Protein AF-A0A0P6XHJ6-F1 (afdb_monomer_lite)

Secondary structure (DSSP, 8-state):
--SSEEEEEEEEEETTEEEEEEEEEETTEEEEEEE-EETTEET-EEETTEEE-EEEE--S-SSGGG----HHHHHHHHHHHTT--PPP-

Foldseek 3Di:
DDDADWAWDAWADAANDIWTWIFGDDPNATAKIATHDDPVDGQWDDDPPDIDHDMDHDPPDPDSVPGHCDPVNVVVSRVVRNVHYDDDD

Organism: NCBI:txid360411

Radius of gyration: 13.65 Å; chains: 1; bounding box: 30×29×38 Å

Sequence (89 aa):
MPAGDAVHVGTVQFVGQTIRKTIIRYEGKDKVVLYGYKEDLPYQIPVGNLIFTISLDDVGSRYYEDVELSPEIQQLADAIVESIRLTSP

Structure (mmCIF, N/CA/C/O backbone):
data_AF-A0A0P6XHJ6-F1
#
_entry.id   AF-A0A0P6XHJ6-F1
#
loop_
_atom_site.group_PDB
_atom_site.id
_atom_site.type_symbol
_atom_site.label_atom_id
_atom_site.label_alt_id
_atom_site.label_comp_id
_atom_site.label_asym_id
_atom_site.label_entity_id
_atom_site.label_seq_id
_atom_site.pdbx_PDB_ins_code
_atom_site.Cartn_x
_atom_site.Cartn_y
_atom_site.Cartn_z
_atom_site.occupancy
_atom_site.B_iso_or_equiv
_atom_site.auth_seq_id
_atom_site.auth_comp_id
_atom_site.auth_asym_id
_atom_site.auth_atom_id
_atom_site.pdbx_PDB_model_num
ATOM 1 N N . MET A 1 1 ? -4.578 -11.545 -7.101 1.00 66.00 1 MET A N 1
ATOM 2 C CA . MET A 1 1 ? -3.323 -10.949 -6.608 1.00 66.00 1 MET A CA 1
ATOM 3 C C . MET A 1 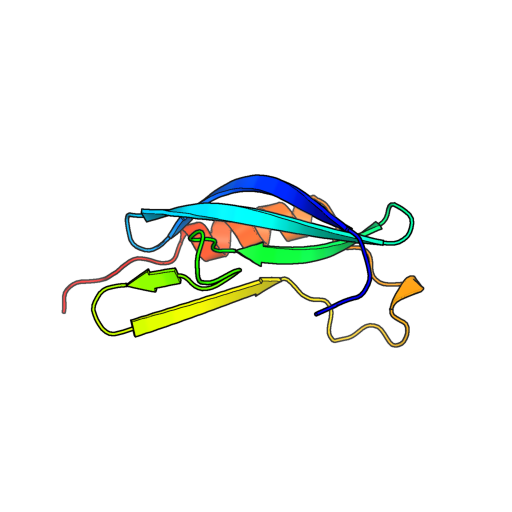1 ? -2.435 -10.659 -7.806 1.00 66.00 1 MET A C 1
ATOM 5 O O . MET A 1 1 ? -2.460 -11.478 -8.720 1.00 66.00 1 MET A O 1
ATOM 9 N N . PRO A 1 2 ? -1.737 -9.514 -7.840 1.00 78.75 2 PRO A N 1
ATOM 10 C CA . PRO A 1 2 ? -0.752 -9.204 -8.881 1.00 78.75 2 PRO A CA 1
ATOM 11 C C . PRO A 1 2 ? 0.357 -10.269 -8.925 1.00 78.75 2 PRO A C 1
ATOM 13 O O . PRO A 1 2 ? 0.601 -10.947 -7.925 1.00 78.75 2 PRO A O 1
ATOM 16 N N . ALA A 1 3 ? 0.991 -10.440 -10.085 1.00 87.69 3 ALA A N 1
ATOM 17 C CA . ALA A 1 3 ? 2.076 -11.401 -10.256 1.00 87.69 3 ALA A CA 1
ATOM 18 C C . ALA A 1 3 ? 3.348 -10.932 -9.533 1.00 87.69 3 ALA A C 1
ATOM 20 O O . ALA A 1 3 ? 3.662 -9.748 -9.536 1.00 87.69 3 ALA A O 1
ATOM 21 N N . GLY A 1 4 ? 4.100 -11.860 -8.944 1.00 91.94 4 GLY A N 1
ATOM 22 C CA . GLY A 1 4 ? 5.369 -11.564 -8.277 1.00 91.94 4 GLY A CA 1
ATOM 23 C C . GLY A 1 4 ? 5.438 -12.056 -6.839 1.00 91.94 4 GLY A C 1
ATOM 24 O O . GLY A 1 4 ? 4.500 -12.657 -6.311 1.00 91.94 4 GLY A O 1
ATOM 25 N N . ASP A 1 5 ? 6.579 -11.787 -6.219 1.00 93.56 5 ASP A N 1
ATOM 26 C CA . ASP A 1 5 ? 6.896 -12.222 -4.868 1.00 93.56 5 ASP A CA 1
ATOM 27 C C . ASP A 1 5 ? 6.413 -11.198 -3.842 1.00 93.56 5 ASP A C 1
ATOM 29 O O . ASP A 1 5 ? 6.654 -9.995 -3.972 1.00 93.56 5 ASP A O 1
ATOM 33 N N . ALA A 1 6 ? 5.752 -11.681 -2.789 1.00 92.06 6 ALA A N 1
ATOM 34 C CA . ALA A 1 6 ? 5.359 -10.857 -1.656 1.00 92.06 6 ALA A CA 1
ATOM 35 C C . ALA A 1 6 ? 6.542 -10.676 -0.695 1.00 92.06 6 ALA A C 1
ATOM 37 O O . ALA A 1 6 ? 6.958 -11.610 -0.009 1.00 92.06 6 ALA A O 1
ATOM 38 N N . VAL A 1 7 ? 7.061 -9.454 -0.617 1.00 92.69 7 VAL A N 1
ATOM 39 C CA . VAL A 1 7 ? 8.201 -9.086 0.225 1.00 92.69 7 VAL A CA 1
ATOM 40 C C . VAL A 1 7 ? 7.723 -8.191 1.358 1.00 92.69 7 VAL A C 1
ATOM 42 O O . VAL A 1 7 ? 7.194 -7.104 1.132 1.00 92.69 7 VAL A O 1
ATOM 45 N N . HIS A 1 8 ? 7.919 -8.623 2.602 1.00 91.56 8 HIS A N 1
ATOM 46 C CA . HIS A 1 8 ? 7.687 -7.754 3.751 1.00 91.56 8 HIS A CA 1
ATOM 47 C C . HIS A 1 8 ? 8.825 -6.741 3.878 1.00 91.56 8 HIS A C 1
ATOM 49 O O . HIS A 1 8 ? 9.990 -7.129 3.944 1.00 91.56 8 HIS A O 1
ATOM 55 N N . VAL A 1 9 ? 8.486 -5.453 3.926 1.00 93.06 9 VAL A N 1
ATOM 56 C CA . VAL A 1 9 ? 9.487 -4.370 3.881 1.00 93.06 9 VAL A CA 1
ATOM 57 C C . VAL A 1 9 ? 9.419 -3.403 5.059 1.00 93.06 9 VAL A C 1
ATOM 59 O O . VAL A 1 9 ? 10.254 -2.510 5.158 1.00 93.06 9 VAL A O 1
ATOM 62 N N . GLY A 1 10 ? 8.447 -3.560 5.959 1.00 93.44 10 GLY A N 1
ATOM 63 C CA . GLY A 1 10 ? 8.335 -2.719 7.147 1.00 93.44 10 GLY A CA 1
ATOM 64 C C . GLY A 1 10 ? 6.912 -2.608 7.671 1.00 93.44 10 GLY A C 1
ATOM 65 O O . GLY A 1 10 ? 6.043 -3.424 7.365 1.00 93.44 10 GLY A O 1
ATOM 66 N N . THR A 1 11 ? 6.664 -1.578 8.468 1.00 94.88 11 THR A N 1
ATOM 67 C CA . THR A 1 11 ? 5.369 -1.317 9.103 1.00 94.88 11 THR A CA 1
ATOM 68 C C . THR A 1 11 ? 5.017 0.160 9.029 1.00 94.88 11 THR A C 1
ATOM 70 O O . THR A 1 11 ? 5.923 0.986 9.004 1.00 94.88 11 THR A O 1
ATOM 73 N N . VAL A 1 12 ? 3.723 0.478 9.071 1.00 95.38 12 VAL A N 1
ATOM 74 C CA . VAL A 1 12 ? 3.197 1.853 9.147 1.00 95.38 12 VAL A CA 1
ATOM 75 C C . VAL A 1 12 ? 2.123 1.963 10.229 1.00 95.38 12 VAL A C 1
ATOM 77 O O . VAL A 1 12 ? 1.577 0.947 10.672 1.00 95.38 12 VAL A O 1
ATOM 80 N N . GLN A 1 13 ? 1.807 3.185 10.654 1.00 94.94 13 GLN A N 1
ATOM 81 C CA . GLN A 1 13 ? 0.677 3.455 11.550 1.00 94.94 13 GLN A CA 1
ATOM 82 C C . GLN A 1 13 ? -0.638 3.635 10.782 1.00 94.94 13 GLN A C 1
ATOM 84 O O . GLN A 1 13 ? -0.723 4.423 9.850 1.00 94.94 13 GLN A O 1
ATOM 89 N N . PHE A 1 14 ? -1.708 2.973 11.216 1.00 94.25 14 PHE A N 1
ATOM 90 C CA . PHE A 1 14 ? -3.052 3.168 10.674 1.00 94.25 14 PHE A CA 1
ATOM 91 C C . PHE A 1 14 ? -4.091 3.052 11.784 1.00 94.25 14 PHE A C 1
ATOM 93 O O . PHE A 1 14 ? -4.194 2.017 12.441 1.00 94.25 14 PHE A O 1
ATOM 100 N N . VAL A 1 15 ? -4.868 4.117 12.007 1.00 93.12 15 VAL A N 1
ATOM 101 C CA . VAL A 1 15 ? -5.972 4.123 12.985 1.00 93.12 15 VAL A CA 1
ATOM 102 C C . VAL A 1 15 ? -5.536 3.612 14.377 1.00 93.12 15 VAL A C 1
ATOM 104 O O . VAL A 1 15 ? -6.195 2.800 15.019 1.00 93.12 15 VAL A O 1
ATOM 107 N N . GLY A 1 16 ? -4.374 4.077 14.848 1.00 90.06 16 GLY A N 1
ATOM 108 C CA . GLY A 1 16 ? -3.823 3.701 16.158 1.00 90.06 16 GLY A CA 1
ATOM 109 C C . GLY A 1 16 ? -3.236 2.286 16.239 1.00 90.06 16 GLY A C 1
ATOM 110 O O . GLY A 1 16 ? -2.949 1.818 17.337 1.00 90.06 16 GLY A O 1
ATOM 111 N N . GLN A 1 17 ? -3.060 1.605 15.105 1.00 90.56 17 GLN A N 1
ATOM 112 C CA . GLN A 1 17 ? -2.478 0.269 15.023 1.00 90.56 17 GLN A CA 1
ATOM 113 C C . GLN A 1 17 ? -1.225 0.282 14.146 1.00 90.56 17 GLN A C 1
ATOM 115 O O . GLN A 1 17 ? -1.208 0.903 13.084 1.00 90.56 17 GLN A O 1
ATOM 120 N N . THR A 1 18 ? -0.206 -0.478 14.540 1.00 92.94 18 THR A N 1
ATOM 121 C CA . THR A 1 18 ? 0.929 -0.788 13.663 1.00 9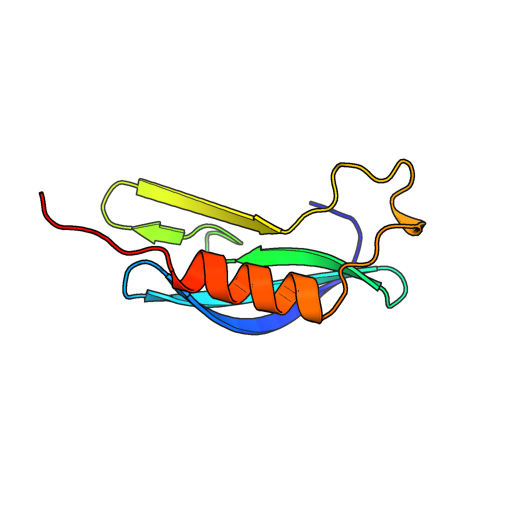2.94 18 THR A CA 1
ATOM 122 C C . THR A 1 18 ? 0.530 -1.911 12.708 1.00 92.94 18 THR A C 1
ATOM 124 O O . THR A 1 18 ? 0.227 -3.020 13.150 1.00 92.94 18 THR A O 1
ATOM 127 N N . ILE A 1 19 ? 0.563 -1.651 11.402 1.00 92.62 19 ILE A N 1
ATOM 128 C CA . ILE A 1 19 ? 0.228 -2.628 10.358 1.00 92.62 19 ILE A CA 1
ATOM 129 C C . ILE A 1 19 ? 1.439 -2.931 9.474 1.00 92.62 19 ILE A C 1
ATOM 131 O O . ILE A 1 19 ? 2.336 -2.105 9.318 1.00 92.62 19 ILE A O 1
ATOM 135 N N . ARG A 1 20 ? 1.479 -4.130 8.880 1.00 93.31 20 ARG A N 1
ATOM 136 C CA . ARG A 1 20 ? 2.561 -4.524 7.966 1.00 93.31 20 ARG A CA 1
ATOM 137 C C . ARG A 1 20 ? 2.443 -3.814 6.617 1.00 93.31 20 ARG A C 1
ATOM 139 O O . ARG A 1 20 ? 1.341 -3.667 6.094 1.00 93.31 20 ARG A O 1
ATOM 146 N N . LYS A 1 21 ? 3.594 -3.478 6.039 1.00 94.50 21 LYS A N 1
ATOM 147 C CA . LYS A 1 21 ? 3.792 -3.077 4.646 1.00 94.50 21 LYS A CA 1
ATOM 148 C C . LYS A 1 21 ? 4.425 -4.240 3.883 1.00 94.50 21 LYS A C 1
ATOM 150 O O . LYS A 1 21 ? 5.452 -4.790 4.297 1.00 94.50 21 LYS A O 1
ATOM 155 N N . THR A 1 22 ? 3.797 -4.625 2.783 1.00 93.75 22 THR A N 1
ATOM 156 C CA . THR A 1 22 ? 4.257 -5.686 1.884 1.00 93.75 22 THR A CA 1
ATOM 157 C C . THR A 1 22 ? 4.341 -5.126 0.476 1.00 93.75 22 THR A C 1
ATOM 159 O O . THR A 1 22 ? 3.448 -4.402 0.057 1.00 93.75 22 THR A O 1
ATOM 162 N N . ILE A 1 23 ? 5.391 -5.458 -0.257 1.00 94.94 23 ILE A N 1
ATOM 163 C CA . ILE A 1 23 ? 5.544 -5.103 -1.665 1.00 94.94 23 ILE A CA 1
ATOM 164 C C . ILE A 1 23 ? 5.377 -6.363 -2.498 1.00 94.94 23 ILE A C 1
ATOM 166 O O . ILE A 1 23 ? 5.907 -7.411 -2.138 1.00 94.94 23 ILE A O 1
ATOM 170 N N . ILE A 1 24 ? 4.664 -6.254 -3.613 1.00 95.12 24 ILE A N 1
ATOM 171 C CA . ILE A 1 24 ? 4.700 -7.270 -4.662 1.00 95.12 24 ILE A CA 1
ATOM 172 C C . ILE A 1 24 ? 5.790 -6.874 -5.650 1.00 95.12 24 ILE A C 1
ATOM 174 O O . ILE A 1 24 ? 5.689 -5.828 -6.298 1.00 95.12 24 ILE A O 1
ATOM 178 N N . ARG A 1 25 ? 6.840 -7.693 -5.731 1.00 95.69 25 ARG A N 1
ATOM 179 C CA . ARG A 1 25 ? 7.994 -7.467 -6.600 1.00 95.69 25 ARG A CA 1
ATOM 180 C C . ARG A 1 25 ? 7.991 -8.462 -7.749 1.00 95.69 25 ARG A C 1
ATOM 182 O O . ARG A 1 25 ? 7.962 -9.668 -7.530 1.00 95.69 25 ARG A O 1
ATOM 189 N N . TYR A 1 26 ? 8.065 -7.954 -8.972 1.00 95.25 26 TYR A N 1
ATOM 190 C CA . TYR A 1 26 ? 8.126 -8.764 -10.185 1.00 95.25 26 TYR A CA 1
ATOM 191 C C . TYR A 1 26 ? 9.255 -8.252 -11.075 1.00 95.25 26 TYR A C 1
ATOM 193 O O . TYR A 1 26 ? 9.334 -7.052 -11.337 1.00 95.25 26 TYR A O 1
ATOM 201 N N . GLU A 1 27 ? 10.152 -9.153 -11.489 1.00 94.25 27 GLU A N 1
ATOM 202 C CA . GLU A 1 27 ? 11.337 -8.823 -12.303 1.00 94.25 27 GLU A CA 1
ATOM 203 C C . GLU A 1 27 ? 12.174 -7.666 -11.719 1.00 94.25 27 GLU A C 1
ATOM 205 O O . GLU A 1 27 ? 12.670 -6.794 -12.426 1.00 94.25 27 GLU A O 1
ATOM 210 N N . GLY A 1 28 ? 12.312 -7.634 -10.389 1.00 93.81 28 GLY A N 1
ATOM 211 C CA . GLY A 1 28 ? 13.078 -6.604 -9.679 1.00 93.81 28 GLY A CA 1
ATOM 212 C C . GLY A 1 28 ? 12.370 -5.255 -9.523 1.00 93.81 28 GLY A C 1
ATOM 213 O O . GLY A 1 28 ? 12.890 -4.400 -8.812 1.00 93.81 28 GLY A O 1
ATOM 214 N N . LYS A 1 29 ? 11.183 -5.077 -10.110 1.00 95.50 29 LYS A N 1
ATOM 215 C CA . LYS A 1 29 ? 10.380 -3.856 -10.002 1.00 95.50 29 LYS A CA 1
ATOM 216 C C . LYS A 1 29 ? 9.295 -4.001 -8.945 1.00 95.50 29 LYS A C 1
ATOM 218 O O . LYS A 1 29 ? 8.631 -5.037 -8.860 1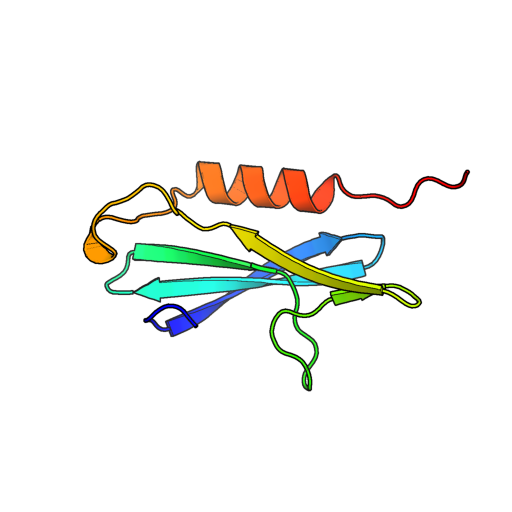.00 95.50 29 LYS A O 1
ATOM 223 N N . ASP A 1 30 ? 9.086 -2.941 -8.177 1.00 96.75 30 ASP A N 1
ATOM 224 C CA . ASP A 1 30 ? 7.998 -2.861 -7.207 1.00 96.75 30 ASP A CA 1
ATOM 225 C C . ASP A 1 30 ? 6.704 -2.515 -7.942 1.00 96.75 30 ASP A C 1
ATOM 227 O O . ASP A 1 30 ? 6.617 -1.492 -8.620 1.00 96.75 30 ASP A O 1
ATOM 231 N N . LYS A 1 31 ? 5.710 -3.398 -7.848 1.00 95.81 31 LYS A N 1
ATOM 232 C CA . LYS A 1 31 ? 4.482 -3.309 -8.645 1.00 95.81 31 LYS A CA 1
ATOM 233 C C . LYS A 1 31 ? 3.305 -2.787 -7.843 1.00 95.81 31 LYS A C 1
ATOM 235 O O . LYS A 1 31 ? 2.521 -1.999 -8.347 1.00 95.81 31 LYS A O 1
ATOM 240 N N . VAL A 1 32 ? 3.192 -3.246 -6.599 1.00 95.19 32 VAL A N 1
ATOM 241 C CA . VAL A 1 32 ? 2.086 -2.920 -5.694 1.00 95.19 32 VAL A CA 1
ATOM 242 C C . VAL A 1 32 ? 2.622 -2.827 -4.273 1.00 95.19 32 VAL A C 1
ATOM 244 O O . VAL A 1 32 ? 3.443 -3.654 -3.869 1.00 95.19 32 VAL A O 1
ATOM 247 N N . VAL A 1 33 ? 2.122 -1.867 -3.497 1.00 95.75 33 VAL A N 1
ATOM 248 C CA . VAL A 1 33 ? 2.274 -1.857 -2.035 1.00 95.75 33 VAL A CA 1
ATOM 249 C C . VAL A 1 33 ? 0.955 -2.291 -1.414 1.00 95.75 33 VAL A C 1
ATOM 251 O O . VAL A 1 33 ? -0.093 -1.739 -1.730 1.00 95.75 33 VAL A O 1
ATOM 254 N N . LEU A 1 34 ? 1.005 -3.271 -0.521 1.00 94.62 34 LEU A N 1
ATOM 255 C CA . LEU A 1 34 ? -0.126 -3.785 0.239 1.00 94.62 34 LEU A CA 1
ATOM 256 C C . LEU A 1 34 ? 0.078 -3.469 1.718 1.00 94.62 34 LEU A C 1
ATOM 258 O O . LEU A 1 34 ? 1.113 -3.806 2.305 1.00 94.62 34 LEU A O 1
ATOM 262 N N . TYR A 1 35 ? -0.934 -2.862 2.326 1.00 94.44 35 TYR A N 1
ATOM 263 C CA . TYR A 1 35 ? -0.951 -2.543 3.745 1.00 94.44 35 TYR A CA 1
ATOM 264 C C . TYR A 1 35 ? -1.910 -3.477 4.480 1.00 94.44 35 TYR A C 1
ATOM 266 O O . TYR A 1 35 ? -3.036 -3.715 4.047 1.00 94.44 35 TYR A O 1
ATOM 274 N N . GLY A 1 36 ? -1.463 -3.985 5.624 1.00 87.31 36 GLY A N 1
ATOM 275 C CA . GLY A 1 36 ? -2.230 -4.906 6.455 1.00 87.31 36 GLY A CA 1
ATOM 276 C C . GLY A 1 36 ? -1.715 -6.337 6.391 1.00 87.31 36 GLY A C 1
ATOM 277 O O . GLY A 1 36 ? -1.270 -6.827 5.356 1.00 87.31 36 GLY A O 1
ATOM 278 N N . TYR A 1 37 ? -1.757 -7.006 7.541 1.00 70.31 37 TYR A N 1
ATOM 279 C CA . TYR A 1 37 ? -1.575 -8.447 7.668 1.00 70.31 37 TYR A CA 1
ATOM 280 C C . TYR A 1 37 ? -1.926 -8.870 9.096 1.00 70.31 37 TYR A C 1
ATOM 282 O O . TYR A 1 37 ? -1.304 -8.400 10.052 1.00 70.31 37 TYR A O 1
ATOM 290 N N . LYS A 1 38 ? -2.856 -9.812 9.228 1.00 61.12 38 LYS A N 1
ATOM 291 C CA . LYS A 1 38 ? -2.967 -10.703 10.387 1.00 61.12 38 LYS A CA 1
ATOM 292 C C . LYS A 1 38 ? -2.982 -12.129 9.838 1.00 61.12 38 LYS A C 1
ATOM 294 O O . LYS A 1 38 ? -3.461 -12.324 8.729 1.00 61.12 38 LYS A O 1
ATOM 299 N N . GLU A 1 39 ? -2.422 -13.086 10.571 1.00 59.06 39 GLU A N 1
ATOM 300 C CA . GLU A 1 39 ? -2.087 -14.443 10.095 1.00 59.06 39 GLU A CA 1
ATOM 301 C C . GLU A 1 39 ? -3.210 -15.157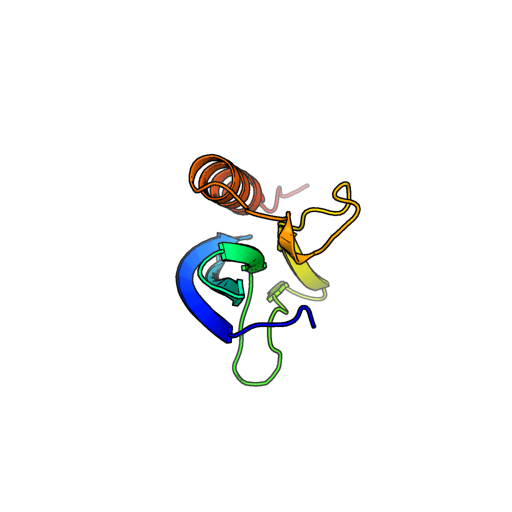 9.313 1.00 59.06 39 GLU A C 1
ATOM 303 O O . GLU A 1 39 ? -2.906 -15.872 8.364 1.00 59.06 39 GLU A O 1
ATOM 308 N N . ASP A 1 40 ? -4.479 -14.869 9.619 1.00 57.50 40 ASP A N 1
ATOM 309 C CA . ASP A 1 40 ? -5.648 -15.502 8.988 1.00 57.50 40 ASP A CA 1
ATOM 310 C C . ASP A 1 40 ? -6.314 -14.669 7.871 1.00 57.50 40 ASP A C 1
ATOM 312 O O . ASP A 1 40 ? -7.230 -15.149 7.203 1.00 57.50 40 ASP A O 1
ATOM 316 N N . LEU A 1 41 ? -5.896 -13.412 7.666 1.00 64.44 41 LEU A N 1
ATOM 317 C CA . LEU A 1 41 ? -6.465 -12.485 6.679 1.00 64.44 41 LEU A CA 1
ATOM 318 C C . LEU A 1 41 ? -5.350 -11.622 6.057 1.00 64.44 41 LEU A C 1
ATOM 320 O O . LEU A 1 41 ? -5.013 -10.550 6.582 1.00 64.44 41 LEU A O 1
ATOM 324 N N . PRO A 1 42 ? -4.749 -12.058 4.938 1.00 72.94 42 PRO A N 1
ATOM 325 C CA . PRO A 1 42 ? -3.707 -11.282 4.287 1.00 72.94 42 PRO A CA 1
ATOM 326 C C . PRO A 1 42 ? -4.298 -9.966 3.756 1.00 72.94 42 PRO A C 1
ATOM 328 O O . PRO A 1 42 ? -5.335 -9.961 3.093 1.00 72.94 42 PRO A O 1
ATOM 331 N N . TYR A 1 43 ? -3.633 -8.845 4.057 1.00 77.56 43 TYR A N 1
ATOM 332 C CA . TYR A 1 43 ? -3.971 -7.504 3.545 1.00 77.56 43 TYR A CA 1
ATOM 333 C C . TYR A 1 43 ? -5.319 -6.929 4.005 1.00 77.56 43 TYR A C 1
ATOM 335 O O . TYR A 1 43 ? -5.828 -5.984 3.405 1.00 77.56 43 TYR A O 1
ATOM 343 N N . GLN A 1 44 ? -5.884 -7.470 5.089 1.00 88.62 44 GLN A N 1
ATOM 344 C CA . GLN A 1 44 ? -7.040 -6.890 5.770 1.00 88.62 44 GLN A CA 1
ATOM 345 C C . GLN A 1 44 ? -6.631 -6.264 7.103 1.00 88.62 44 GLN A C 1
ATOM 347 O O . GLN A 1 44 ? -5.789 -6.792 7.833 1.00 88.62 44 GLN A O 1
ATOM 352 N N . ILE A 1 45 ? -7.253 -5.133 7.424 1.00 91.06 45 ILE A N 1
ATOM 353 C CA . ILE A 1 45 ? -6.993 -4.352 8.629 1.00 91.06 45 ILE A CA 1
ATOM 354 C C . ILE A 1 45 ? -8.317 -4.183 9.388 1.00 91.06 45 ILE A C 1
ATOM 356 O O . ILE A 1 45 ? -9.125 -3.320 9.031 1.00 91.06 45 ILE A O 1
ATOM 360 N N . PRO A 1 46 ? -8.587 -5.008 10.413 1.00 90.00 46 PRO A N 1
ATOM 361 C CA . PRO A 1 46 ? -9.776 -4.844 11.239 1.00 90.00 46 PRO A CA 1
ATOM 362 C C . PRO A 1 46 ? -9.652 -3.599 12.132 1.00 90.00 46 PRO A C 1
ATOM 364 O O . PRO A 1 46 ? -8.644 -3.398 12.811 1.00 90.00 46 PRO A O 1
ATOM 367 N N . VAL A 1 47 ? -10.695 -2.770 12.152 1.00 88.75 47 VAL A N 1
ATOM 368 C CA . VAL A 1 47 ? -10.830 -1.583 13.009 1.00 88.75 47 VAL A CA 1
ATOM 369 C C . VAL A 1 47 ? -12.259 -1.551 13.551 1.00 88.75 47 VAL A C 1
ATOM 371 O O . VAL A 1 47 ? -13.194 -1.160 12.852 1.00 88.75 47 VAL A O 1
ATOM 374 N N . GLY A 1 48 ? -12.448 -1.973 14.802 1.00 87.69 48 GLY A N 1
ATOM 375 C CA . GLY A 1 48 ? -13.787 -2.088 15.386 1.00 87.69 48 GLY A CA 1
ATOM 376 C C . GLY A 1 48 ? -14.669 -3.052 14.585 1.00 87.69 48 GLY A C 1
ATOM 377 O O . GLY A 1 48 ? -14.344 -4.229 14.462 1.00 87.69 48 GLY A O 1
ATOM 378 N N . ASN A 1 49 ? -15.780 -2.549 14.042 1.00 89.62 49 ASN A N 1
ATOM 379 C CA . ASN A 1 49 ? -16.718 -3.295 13.195 1.00 89.62 49 ASN A CA 1
ATOM 380 C C . ASN A 1 49 ? -16.450 -3.146 11.684 1.00 89.62 49 ASN A C 1
ATOM 382 O O . ASN A 1 49 ? -17.257 -3.612 10.879 1.00 89.62 49 ASN A O 1
ATOM 386 N N . LEU A 1 50 ? -15.357 -2.486 11.296 1.00 90.00 50 LEU A N 1
ATOM 387 C CA . LEU A 1 50 ? -14.967 -2.271 9.905 1.00 90.00 50 LEU A CA 1
ATOM 388 C C . LEU A 1 50 ? -13.730 -3.099 9.550 1.00 90.00 50 LEU A C 1
ATOM 390 O O . LEU A 1 50 ? -12.877 -3.379 10.394 1.00 90.00 50 LEU A O 1
ATOM 394 N N . ILE A 1 51 ? -13.620 -3.451 8.272 1.00 90.56 51 ILE A N 1
ATOM 395 C CA . ILE A 1 51 ? -12.442 -4.098 7.695 1.00 90.56 51 ILE A CA 1
ATOM 396 C C . ILE A 1 51 ? -11.956 -3.221 6.547 1.00 90.56 51 ILE A C 1
ATOM 398 O O . ILE A 1 51 ? -12.716 -2.928 5.625 1.00 90.56 51 ILE A O 1
ATOM 402 N N . PHE A 1 52 ? -10.693 -2.809 6.610 1.00 92.12 52 PHE A N 1
ATOM 403 C CA . PHE A 1 52 ? -10.047 -2.018 5.568 1.00 92.12 52 PHE A CA 1
ATOM 404 C C . PHE A 1 52 ? -9.102 -2.884 4.739 1.00 92.12 52 PHE A C 1
ATOM 406 O O . PHE A 1 52 ? -8.431 -3.773 5.262 1.00 92.12 52 PHE A O 1
ATOM 413 N N . THR A 1 53 ? -9.011 -2.571 3.453 1.00 91.81 53 THR A N 1
ATOM 414 C CA . THR A 1 53 ? -7.978 -3.060 2.536 1.00 91.81 53 THR A CA 1
ATOM 415 C C . THR A 1 53 ? -7.358 -1.843 1.876 1.00 91.81 53 THR A C 1
ATOM 417 O O . THR A 1 53 ? -8.088 -1.026 1.312 1.00 91.81 53 THR A O 1
ATOM 420 N N . ILE A 1 54 ? -6.040 -1.692 1.969 1.00 94.69 54 ILE A N 1
ATOM 421 C CA . ILE A 1 54 ? -5.353 -0.505 1.462 1.00 94.69 54 ILE A CA 1
ATOM 422 C C . ILE A 1 54 ? -4.169 -0.950 0.616 1.00 94.69 54 ILE A C 1
ATOM 424 O O . ILE A 1 54 ? -3.356 -1.774 1.044 1.00 94.69 54 ILE A O 1
ATOM 428 N N . SER A 1 55 ? -4.070 -0.385 -0.581 1.00 94.81 55 SER A N 1
ATOM 429 C CA . SER A 1 55 ? -2.983 -0.647 -1.513 1.00 94.81 55 SER A CA 1
ATOM 430 C C . SER A 1 55 ? -2.618 0.597 -2.312 1.00 94.81 55 SER A C 1
ATOM 432 O O . SER A 1 55 ? -3.478 1.428 -2.599 1.00 94.81 55 SER A O 1
ATOM 434 N N . LEU A 1 56 ? -1.351 0.685 -2.703 1.00 96.19 56 LEU A N 1
ATOM 435 C CA . LEU A 1 56 ? -0.880 1.562 -3.771 1.00 96.19 56 LEU A CA 1
ATOM 436 C C . LEU A 1 56 ? -0.676 0.705 -5.021 1.00 96.19 56 LEU A C 1
ATOM 438 O O . LEU A 1 56 ? 0.080 -0.267 -4.970 1.00 96.19 56 LEU A O 1
ATOM 442 N N . ASP A 1 57 ? -1.334 1.079 -6.113 1.00 93.81 57 ASP A N 1
ATOM 443 C CA . ASP A 1 57 ? -1.295 0.378 -7.398 1.00 93.81 57 ASP A CA 1
ATOM 444 C C . ASP A 1 57 ? -1.241 1.398 -8.549 1.00 93.81 57 ASP A C 1
ATOM 446 O O . ASP A 1 57 ? -1.778 2.504 -8.426 1.00 93.81 57 ASP A O 1
ATOM 450 N N . ASP A 1 58 ? -0.603 1.025 -9.657 1.00 93.25 58 ASP A N 1
ATOM 451 C CA . ASP A 1 58 ? -0.636 1.770 -10.915 1.00 93.25 58 ASP A CA 1
ATOM 452 C C . ASP A 1 58 ? -1.707 1.163 -11.825 1.00 93.25 58 ASP A C 1
ATOM 454 O O . ASP A 1 58 ? -1.531 0.107 -12.431 1.00 93.25 58 ASP A O 1
ATOM 458 N N . VAL A 1 59 ? -2.826 1.874 -11.938 1.00 88.31 59 VAL A N 1
ATOM 459 C CA . VAL A 1 59 ? -3.958 1.487 -12.792 1.00 88.31 59 VAL A CA 1
ATOM 460 C C . VAL A 1 59 ? -3.968 2.208 -14.146 1.00 88.31 59 VAL A C 1
ATOM 462 O O . VAL A 1 59 ? -4.913 2.050 -14.918 1.00 88.31 59 VAL A O 1
ATOM 465 N N . GLY A 1 60 ? -2.966 3.048 -14.420 1.00 88.56 60 GLY A N 1
ATOM 466 C CA . GLY A 1 60 ? -2.872 3.862 -15.634 1.00 88.56 60 GLY A CA 1
ATOM 467 C C . GLY A 1 60 ? -1.973 3.253 -16.707 1.00 88.56 60 GLY A C 1
ATOM 468 O O . GLY A 1 60 ? -2.201 3.469 -17.901 1.00 88.56 60 GLY A O 1
ATOM 469 N N . SER A 1 61 ? -0.965 2.485 -16.300 1.00 90.88 61 SER A N 1
ATOM 470 C CA . SER A 1 61 ? -0.051 1.810 -17.218 1.00 90.88 61 SER A CA 1
ATOM 471 C C . SER A 1 61 ? -0.758 0.743 -18.059 1.00 90.88 61 SER A C 1
ATOM 473 O O . SER A 1 61 ? -1.567 -0.046 -17.575 1.00 90.88 61 SER A O 1
ATOM 475 N N . ARG A 1 62 ? -0.433 0.702 -19.357 1.00 90.19 62 ARG A N 1
ATOM 476 C CA . ARG A 1 62 ? -1.037 -0.249 -20.306 1.00 90.19 62 ARG A CA 1
ATOM 477 C C . ARG A 1 62 ? -0.534 -1.681 -20.110 1.00 90.19 62 ARG A C 1
ATOM 479 O O . ARG A 1 62 ? -1.293 -2.621 -20.340 1.00 90.19 62 ARG A O 1
ATOM 486 N N . TYR A 1 63 ? 0.737 -1.829 -19.748 1.00 91.19 63 TYR A N 1
ATOM 487 C CA . TYR A 1 63 ? 1.409 -3.113 -19.581 1.00 91.19 63 TYR A CA 1
ATOM 488 C C . TYR A 1 63 ? 1.970 -3.222 -18.167 1.00 91.19 63 TYR A C 1
ATOM 490 O O . TYR A 1 63 ? 2.481 -2.253 -17.608 1.00 91.19 63 TYR A O 1
ATOM 498 N N . TYR A 1 64 ? 1.865 -4.412 -17.584 1.00 88.94 64 TYR A N 1
ATOM 499 C CA . TYR A 1 64 ? 2.260 -4.656 -16.199 1.00 88.94 64 TYR A CA 1
ATOM 500 C C . TYR A 1 64 ? 3.781 -4.579 -16.014 1.00 88.94 64 TYR A C 1
ATOM 502 O O . TYR A 1 64 ? 4.294 -4.176 -14.970 1.00 88.94 64 TYR A O 1
ATOM 510 N N . GLU A 1 65 ? 4.522 -4.945 -17.051 1.00 90.69 65 GLU A N 1
ATOM 511 C CA . GLU A 1 65 ? 5.979 -4.958 -17.124 1.00 90.69 65 GLU A CA 1
ATOM 512 C C . GLU A 1 65 ? 6.569 -3.542 -17.004 1.00 90.69 65 GLU A C 1
ATOM 514 O O . GLU A 1 65 ? 7.641 -3.360 -16.408 1.00 90.69 65 GLU A O 1
ATOM 519 N N . ASP A 1 66 ? 5.826 -2.543 -17.487 1.00 92.88 66 ASP A N 1
ATOM 520 C CA . ASP A 1 66 ? 6.198 -1.126 -17.466 1.00 92.88 66 ASP A CA 1
ATOM 521 C C . ASP A 1 66 ? 5.998 -0.488 -16.087 1.00 92.88 66 ASP A C 1
ATOM 523 O O . ASP A 1 66 ? 6.690 0.473 -15.759 1.00 92.88 66 ASP A O 1
ATOM 527 N N . VAL A 1 67 ? 5.113 -1.052 -15.256 1.00 94.69 67 VAL A N 1
ATOM 528 C CA . VAL A 1 67 ? 4.838 -0.538 -13.909 1.00 94.69 67 VAL A CA 1
ATOM 529 C C . VAL A 1 67 ? 6.093 -0.605 -13.043 1.00 94.69 67 VAL A C 1
ATOM 531 O O . VAL A 1 67 ? 6.707 -1.664 -12.881 1.00 94.69 67 VAL A O 1
ATOM 534 N N . GLU A 1 68 ? 6.440 0.518 -12.431 1.00 96.12 68 GLU A N 1
ATOM 535 C CA . GLU A 1 68 ? 7.466 0.600 -11.400 1.00 96.12 68 GLU A CA 1
ATOM 536 C C . GLU A 1 68 ? 7.091 1.702 -10.410 1.00 96.12 68 GLU A C 1
ATOM 538 O O . GLU A 1 68 ? 7.112 2.892 -10.726 1.00 96.12 68 GLU A O 1
ATOM 543 N N . LEU A 1 69 ? 6.726 1.301 -9.194 1.00 96.31 69 LEU A N 1
ATOM 544 C CA . LEU A 1 69 ? 6.425 2.237 -8.122 1.00 96.31 69 LEU A CA 1
ATOM 545 C C . LEU A 1 69 ? 7.730 2.780 -7.552 1.00 96.31 69 LEU A C 1
ATOM 547 O O . LEU A 1 69 ? 8.435 2.089 -6.811 1.00 96.31 69 LEU A O 1
ATOM 551 N N . SER A 1 70 ? 8.036 4.036 -7.873 1.00 96.00 70 SER A N 1
ATOM 552 C CA . SER A 1 70 ? 9.238 4.690 -7.363 1.00 96.00 70 SER A CA 1
ATOM 553 C C . SER A 1 70 ? 9.235 4.747 -5.825 1.00 96.00 70 SER A C 1
ATOM 555 O O . SER A 1 70 ? 8.169 4.870 -5.209 1.00 96.00 70 SER A O 1
ATOM 557 N N . PRO A 1 71 ? 10.413 4.720 -5.171 1.00 95.56 71 PRO A N 1
ATOM 558 C CA . PRO A 1 71 ? 10.500 4.826 -3.715 1.00 95.56 71 PRO A CA 1
ATOM 559 C C . PRO A 1 71 ? 9.810 6.073 -3.148 1.00 95.56 71 PRO A C 1
ATOM 561 O O . PRO A 1 71 ? 9.223 6.014 -2.072 1.00 95.56 71 PRO A O 1
ATOM 564 N N . GLU A 1 72 ? 9.844 7.189 -3.878 1.00 97.44 72 GLU A N 1
ATOM 565 C CA . GLU A 1 72 ? 9.197 8.444 -3.484 1.00 97.44 72 GLU A CA 1
ATOM 566 C C . GLU A 1 72 ? 7.668 8.306 -3.423 1.00 97.44 72 GLU A C 1
ATOM 568 O O . GLU A 1 72 ? 7.052 8.706 -2.436 1.00 97.44 72 GLU A O 1
ATOM 573 N N . ILE A 1 73 ? 7.050 7.664 -4.421 1.00 97.00 73 ILE A N 1
ATOM 574 C CA . ILE A 1 73 ? 5.600 7.416 -4.421 1.00 97.00 73 ILE A CA 1
ATOM 575 C C . ILE A 1 73 ? 5.228 6.455 -3.287 1.00 97.00 73 ILE A C 1
ATOM 577 O O . ILE A 1 73 ? 4.214 6.654 -2.617 1.00 97.00 73 ILE A O 1
ATOM 581 N N . GLN A 1 74 ? 6.058 5.444 -3.019 1.00 97.12 74 GLN A N 1
ATOM 582 C CA . GLN A 1 74 ? 5.830 4.531 -1.898 1.00 97.12 74 GLN A CA 1
ATOM 583 C C . GLN A 1 74 ? 5.896 5.249 -0.541 1.00 97.12 74 GLN A C 1
ATOM 585 O O . GLN A 1 74 ? 5.089 4.958 0.337 1.00 97.12 74 GLN A O 1
ATOM 590 N N . GLN A 1 75 ? 6.830 6.188 -0.361 1.00 97.31 75 GLN A N 1
ATOM 591 C CA . GLN A 1 75 ? 6.930 7.004 0.857 1.00 97.31 75 GLN A CA 1
ATOM 592 C C . GLN A 1 75 ? 5.737 7.950 1.006 1.00 97.31 75 GLN A C 1
ATOM 594 O O . GLN A 1 75 ? 5.212 8.118 2.105 1.00 97.31 75 GLN A O 1
ATOM 599 N N . LEU A 1 76 ? 5.272 8.542 -0.095 1.00 98.25 76 LEU A N 1
ATOM 600 C CA . LEU A 1 76 ? 4.068 9.366 -0.083 1.00 98.25 76 LEU A CA 1
ATOM 601 C C . LEU A 1 76 ? 2.830 8.541 0.290 1.00 98.25 76 LEU A C 1
ATOM 603 O O . LEU A 1 76 ? 2.011 8.993 1.088 1.00 98.25 76 LEU A O 1
ATOM 607 N N . ALA A 1 77 ? 2.701 7.326 -0.247 1.00 97.88 77 ALA A N 1
ATOM 608 C CA . ALA A 1 77 ? 1.623 6.419 0.126 1.00 97.88 77 ALA A CA 1
ATOM 609 C C . ALA A 1 77 ? 1.680 6.054 1.614 1.00 97.88 77 ALA A C 1
ATOM 611 O O . ALA A 1 77 ? 0.645 6.102 2.276 1.00 97.88 77 ALA A O 1
ATOM 612 N N . ASP A 1 78 ? 2.872 5.790 2.161 1.00 97.88 78 ASP A N 1
ATOM 613 C CA . ASP A 1 78 ? 3.041 5.576 3.601 1.00 97.88 78 ASP A CA 1
ATOM 614 C C . ASP A 1 78 ? 2.527 6.790 4.386 1.00 97.88 78 ASP A C 1
ATOM 616 O O . ASP A 1 78 ? 1.681 6.628 5.260 1.00 97.88 78 ASP A O 1
ATOM 620 N N . ALA A 1 79 ? 2.929 8.009 4.014 1.00 98.12 79 ALA A N 1
ATOM 621 C CA . ALA A 1 79 ? 2.480 9.230 4.681 1.00 98.12 79 ALA A CA 1
ATOM 622 C C . ALA A 1 79 ? 0.954 9.434 4.604 1.00 98.12 79 ALA A C 1
ATOM 624 O O . ALA A 1 79 ? 0.342 9.893 5.569 1.00 98.12 79 ALA A O 1
ATOM 625 N N . ILE A 1 80 ? 0.318 9.073 3.483 1.00 97.75 80 ILE A N 1
ATOM 626 C CA . ILE A 1 80 ? -1.144 9.123 3.334 1.00 97.75 80 ILE A CA 1
ATOM 627 C C . ILE A 1 80 ? -1.807 8.120 4.276 1.00 97.75 80 ILE A C 1
ATOM 629 O O . ILE A 1 80 ? -2.699 8.506 5.033 1.00 97.75 80 ILE A O 1
ATOM 633 N N . VAL A 1 81 ? -1.367 6.860 4.278 1.00 96.69 81 VAL A N 1
ATOM 634 C CA . VAL A 1 81 ? -1.907 5.825 5.175 1.00 96.69 81 VAL A CA 1
ATOM 635 C C . VAL A 1 81 ? -1.728 6.243 6.631 1.00 96.69 81 VAL A C 1
ATOM 637 O O . VAL A 1 81 ? -2.677 6.210 7.418 1.00 96.69 81 VAL A O 1
ATOM 640 N N . GLU A 1 82 ? -0.544 6.750 6.959 1.00 96.19 82 GLU A N 1
ATOM 641 C CA .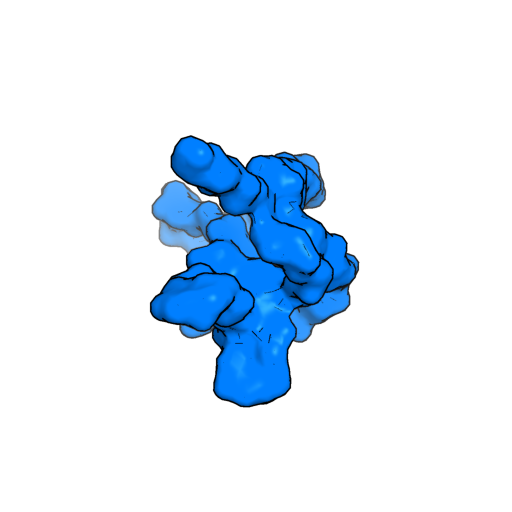 GLU A 1 82 ? -0.201 7.279 8.268 1.00 96.19 82 GLU A CA 1
ATOM 642 C C . GLU A 1 82 ? -0.874 8.602 8.594 1.00 96.19 82 GLU A C 1
ATOM 644 O O . GLU A 1 82 ? -0.781 9.025 9.737 1.00 96.19 82 GLU A O 1
ATOM 649 N N . SER A 1 83 ? -1.588 9.253 7.683 1.00 96.06 83 SER A N 1
ATOM 650 C CA . SER A 1 83 ? -2.405 10.428 8.007 1.00 96.06 83 SER A CA 1
ATOM 651 C C . SER A 1 83 ? -3.821 10.051 8.453 1.00 96.06 83 SER A C 1
ATOM 653 O O . SER A 1 83 ? -4.504 10.853 9.089 1.00 96.06 83 SER A O 1
ATOM 655 N N . ILE A 1 84 ? -4.260 8.814 8.183 1.00 93.94 84 ILE A N 1
ATOM 656 C CA . ILE A 1 84 ? -5.618 8.368 8.495 1.00 93.94 84 ILE A CA 1
ATOM 657 C C . ILE A 1 84 ? -5.753 8.170 10.010 1.00 93.94 84 ILE A C 1
ATOM 659 O O . ILE A 1 84 ? -5.037 7.387 10.650 1.00 93.94 84 ILE A O 1
ATOM 663 N N . ARG A 1 85 ? -6.681 8.921 10.605 1.00 86.81 85 ARG A N 1
ATOM 664 C CA . ARG A 1 85 ? -6.979 8.936 12.041 1.00 86.81 85 ARG A CA 1
ATOM 665 C C . ARG A 1 85 ? -8.482 8.833 12.252 1.00 86.81 85 ARG A C 1
ATOM 667 O O . ARG A 1 85 ? -9.260 9.313 11.434 1.00 86.81 85 ARG A O 1
ATOM 674 N N . LEU A 1 86 ? -8.881 8.246 13.376 1.00 79.88 86 LEU A N 1
ATOM 675 C CA . LEU A 1 86 ? -10.248 8.394 13.862 1.00 79.88 86 LEU A CA 1
ATOM 676 C C . LEU A 1 86 ? -10.369 9.785 14.474 1.00 79.88 86 LEU A C 1
ATOM 678 O O . LEU A 1 86 ? -9.687 10.095 15.449 1.00 79.88 86 LEU A O 1
ATOM 682 N N . THR A 1 87 ? -11.225 10.620 13.904 1.00 73.06 87 THR A N 1
ATOM 683 C CA . THR A 1 87 ? -11.715 11.811 14.591 1.00 73.06 87 THR A CA 1
ATOM 684 C C . THR A 1 87 ? -12.942 11.402 15.390 1.00 73.06 87 THR A C 1
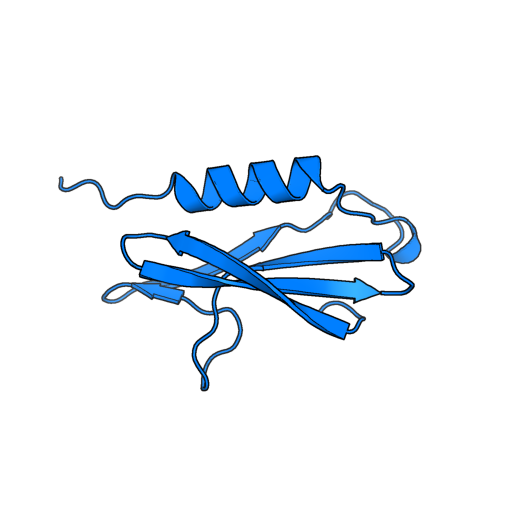ATOM 686 O O . THR A 1 87 ? -13.879 10.837 14.823 1.00 73.06 87 THR A O 1
ATOM 689 N N . SER A 1 88 ? -12.944 11.661 16.698 1.00 60.78 88 SER A N 1
ATOM 690 C CA . SER A 1 88 ? -14.200 11.645 17.451 1.00 60.78 88 SER A CA 1
ATOM 691 C C . SER A 1 88 ? -15.164 12.666 16.826 1.00 60.78 88 SER A C 1
ATOM 693 O O . SER A 1 88 ? -14.686 13.720 16.392 1.00 60.78 88 SER A O 1
ATOM 695 N N . PRO A 1 89 ? -16.470 12.360 16.736 1.00 56.78 89 PRO A N 1
ATOM 696 C CA . PRO A 1 89 ? -17.470 13.352 16.360 1.00 56.78 89 PRO A CA 1
ATOM 697 C C . PRO A 1 89 ? -17.527 14.517 17.356 1.00 56.78 89 PRO A C 1
ATOM 699 O O . PRO A 1 89 ? -17.173 14.308 18.542 1.00 56.78 89 PRO A O 1
#

pLDDT: mean 89.67, std 10.02, range [56.78, 98.25]